Protein AF-A0A177NR30-F1 (afdb_monomer)

pLDDT: mean 91.07, std 8.32, range [49.75, 97.81]

Foldseek 3Di:
DDPVVLVVLLVVVVVVVLLVPLVDDLLRVQVVCQVVLVVCCVVCVVPPLPSNLVSLLSVLVSQLSSQLVNDVVSVPPSPVSLVVVVVVCVVCQPSHPCSVVVSNNRSD

Mean predicted aligned error: 3.56 Å

Structure (mmCIF, N/CA/C/O backbone):
data_AF-A0A177NR30-F1
#
_entry.id   AF-A0A177NR30-F1
#
loop_
_atom_site.group_PDB
_atom_site.id
_atom_site.type_symbol
_atom_site.label_atom_id
_atom_site.label_alt_id
_atom_site.label_comp_id
_atom_site.label_asym_id
_atom_site.label_entity_id
_atom_site.label_seq_id
_atom_site.pdbx_PDB_ins_code
_atom_site.Cartn_x
_atom_site.Cartn_y
_atom_site.Cartn_z
_atom_site.occupancy
_atom_site.B_iso_or_equiv
_atom_site.auth_seq_id
_atom_site.auth_comp_id
_atom_site.auth_asym_id
_atom_site.auth_atom_id
_atom_site.pdbx_PDB_model_num
ATOM 1 N N . MET A 1 1 ? 16.112 -0.617 -12.754 1.00 70.25 1 MET A N 1
ATOM 2 C CA . MET A 1 1 ? 15.416 0.638 -12.394 1.00 70.25 1 MET A CA 1
ATOM 3 C C . MET A 1 1 ? 16.385 1.560 -11.687 1.00 70.25 1 MET A C 1
ATOM 5 O O . MET A 1 1 ? 17.032 1.142 -10.734 1.00 70.25 1 MET A O 1
ATOM 9 N N . SER A 1 2 ? 16.515 2.794 -12.170 1.00 79.50 2 SER A N 1
ATOM 10 C CA . SER A 1 2 ? 17.447 3.764 -11.596 1.00 79.50 2 SER A CA 1
ATOM 11 C C . SER A 1 2 ? 16.951 4.291 -10.243 1.00 79.50 2 SER A C 1
ATOM 13 O O . SER A 1 2 ? 15.747 4.340 -9.966 1.00 79.50 2 SER A O 1
ATOM 15 N N . LYS A 1 3 ? 17.881 4.751 -9.394 1.00 81.62 3 LYS A N 1
ATOM 16 C CA . LYS A 1 3 ? 17.548 5.437 -8.131 1.00 81.62 3 LYS A CA 1
ATOM 17 C C . LYS A 1 3 ? 16.649 6.665 -8.371 1.00 81.62 3 LYS A C 1
ATOM 19 O O . LYS A 1 3 ? 15.791 6.966 -7.539 1.00 81.62 3 LYS A O 1
ATOM 24 N N . AL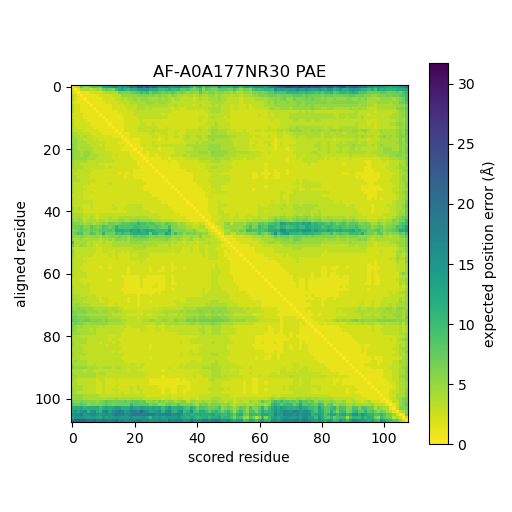A A 1 4 ? 16.807 7.332 -9.519 1.00 86.88 4 ALA A N 1
ATOM 25 C CA . ALA A 1 4 ? 16.010 8.487 -9.929 1.00 86.88 4 ALA A CA 1
ATOM 26 C C . 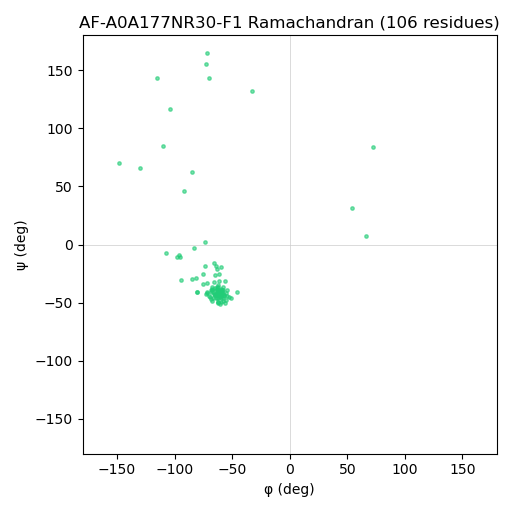ALA A 1 4 ? 14.538 8.126 -10.196 1.00 86.88 4 ALA A C 1
ATOM 28 O O . ALA A 1 4 ? 13.648 8.786 -9.658 1.00 86.88 4 ALA A O 1
ATOM 29 N N . ALA A 1 5 ? 14.271 7.037 -10.928 1.00 85.81 5 ALA A N 1
ATOM 30 C CA . ALA A 1 5 ? 12.907 6.559 -11.171 1.00 85.81 5 ALA A CA 1
ATOM 31 C C . ALA A 1 5 ? 12.181 6.228 -9.853 1.00 85.81 5 ALA A C 1
ATOM 33 O O . ALA A 1 5 ? 11.083 6.724 -9.605 1.00 85.81 5 ALA A O 1
ATOM 34 N N . LEU A 1 6 ? 12.843 5.505 -8.939 1.00 85.75 6 LEU A N 1
ATOM 35 C CA . LEU A 1 6 ? 12.294 5.174 -7.613 1.00 85.75 6 LEU A CA 1
ATOM 36 C C . LEU A 1 6 ? 11.966 6.433 -6.793 1.00 85.75 6 LEU A C 1
ATOM 38 O O . LEU A 1 6 ? 10.948 6.497 -6.099 1.00 85.75 6 LEU A O 1
ATOM 42 N N . LYS A 1 7 ? 12.847 7.441 -6.847 1.00 88.38 7 LYS A N 1
ATOM 43 C CA . LYS A 1 7 ? 12.645 8.733 -6.177 1.00 88.38 7 LYS A CA 1
ATOM 44 C C . LYS A 1 7 ? 11.423 9.453 -6.747 1.00 88.38 7 LYS A C 1
ATOM 46 O O . LYS A 1 7 ? 10.585 9.887 -5.963 1.00 88.38 7 LYS A O 1
ATOM 51 N N . SER A 1 8 ? 11.291 9.506 -8.072 1.00 90.94 8 SER A N 1
ATOM 52 C CA . SER A 1 8 ? 10.142 10.113 -8.753 1.00 90.94 8 SER A CA 1
ATOM 53 C C . SER A 1 8 ? 8.822 9.419 -8.395 1.00 90.94 8 SER A C 1
ATOM 55 O O . SER A 1 8 ? 7.859 10.077 -8.008 1.00 90.94 8 SER A O 1
ATOM 57 N N . MET A 1 9 ? 8.787 8.084 -8.391 1.00 92.12 9 MET A N 1
ATOM 58 C CA . MET A 1 9 ? 7.587 7.314 -8.030 1.00 92.12 9 MET A CA 1
ATOM 59 C C . MET A 1 9 ? 7.143 7.573 -6.584 1.00 92.12 9 MET A C 1
ATOM 61 O O . MET A 1 9 ? 5.971 7.854 -6.327 1.00 92.12 9 MET A O 1
ATOM 65 N N . ARG A 1 10 ? 8.081 7.553 -5.625 1.00 90.38 10 ARG A N 1
ATOM 66 C CA . ARG A 1 10 ? 7.783 7.906 -4.224 1.00 90.38 10 ARG A CA 1
ATOM 67 C C . ARG A 1 10 ? 7.328 9.355 -4.080 1.00 90.38 10 ARG A C 1
ATOM 69 O O . ARG A 1 10 ? 6.413 9.628 -3.305 1.00 90.38 10 ARG A O 1
ATOM 76 N N . GLN A 1 11 ? 7.931 10.271 -4.836 1.00 93.06 11 GLN A N 1
ATOM 77 C CA . GLN A 1 11 ? 7.505 11.665 -4.861 1.00 93.06 11 GLN A CA 1
ATOM 78 C C . GLN A 1 11 ? 6.077 11.792 -5.394 1.00 93.06 11 GLN A C 1
ATOM 80 O O . GLN A 1 11 ? 5.278 12.490 -4.778 1.00 93.06 11 GLN A O 1
ATOM 85 N N . LYS A 1 12 ? 5.714 11.052 -6.450 1.00 94.00 12 LYS A N 1
ATOM 86 C CA . LYS A 1 12 ? 4.342 11.003 -6.971 1.00 94.00 12 LYS A CA 1
ATOM 87 C C . LYS A 1 12 ? 3.356 10.586 -5.876 1.00 94.00 12 LYS A C 1
ATOM 89 O O . LYS A 1 12 ? 2.417 11.331 -5.617 1.00 94.00 12 LYS A O 1
ATOM 94 N N . ILE A 1 13 ? 3.612 9.492 -5.144 1.00 92.75 13 ILE A N 1
ATOM 95 C CA . ILE A 1 13 ? 2.765 9.078 -4.001 1.00 92.75 13 ILE A CA 1
ATOM 96 C C . ILE A 1 13 ? 2.669 10.169 -2.927 1.00 92.75 13 ILE A C 1
ATOM 98 O O . ILE A 1 13 ? 1.587 10.436 -2.398 1.00 92.75 13 ILE A O 1
ATOM 102 N N . ARG A 1 14 ? 3.787 10.827 -2.601 1.00 90.62 14 ARG A N 1
ATOM 103 C CA . ARG A 1 14 ? 3.812 11.909 -1.610 1.00 90.62 14 ARG A CA 1
ATOM 104 C C . ARG A 1 14 ? 2.954 13.102 -2.045 1.00 90.62 14 ARG A C 1
ATOM 106 O O . ARG A 1 14 ? 2.223 13.637 -1.210 1.00 90.62 14 ARG A O 1
ATOM 113 N N . THR A 1 15 ? 3.014 13.489 -3.318 1.00 94.25 15 THR A N 1
ATOM 114 C CA . THR A 1 15 ? 2.250 14.611 -3.887 1.00 94.25 15 THR A CA 1
ATOM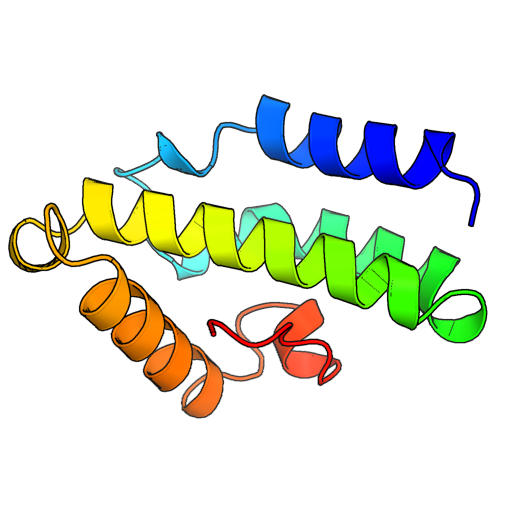 115 C C . THR A 1 15 ? 0.749 14.349 -3.889 1.00 94.25 15 THR A C 1
ATOM 117 O O . THR A 1 15 ? -0.019 15.274 -3.644 1.00 94.25 15 THR A O 1
ATOM 120 N N . LEU A 1 16 ? 0.321 13.093 -4.050 1.00 93.81 16 LEU A N 1
ATOM 121 C CA . LEU A 1 16 ? -1.094 12.722 -3.924 1.00 93.81 16 LEU A CA 1
ATOM 122 C C . LEU A 1 16 ? -1.636 12.976 -2.507 1.00 93.81 16 LEU A C 1
ATOM 124 O O . LEU A 1 16 ? -2.835 13.121 -2.319 1.00 93.81 16 LEU A O 1
ATOM 128 N N . ARG A 1 17 ? -0.777 13.060 -1.480 1.00 93.44 17 ARG A N 1
ATOM 129 C CA . ARG A 1 17 ? -1.183 13.317 -0.084 1.00 93.44 17 ARG A CA 1
ATOM 130 C C . ARG A 1 17 ? -2.250 12.335 0.434 1.00 93.44 17 ARG A C 1
ATOM 132 O O . ARG A 1 17 ? -3.007 12.674 1.330 1.00 93.44 17 ARG A O 1
ATOM 139 N N . VAL A 1 18 ? -2.256 11.080 -0.028 1.00 93.81 18 VAL A N 1
ATOM 140 C CA . VAL A 1 18 ? -3.219 10.025 0.380 1.00 93.81 18 VAL A CA 1
ATOM 141 C C . VAL A 1 18 ? -3.428 9.965 1.900 1.00 93.81 18 VAL A C 1
ATOM 143 O O . VAL A 1 18 ? -4.548 9.872 2.388 1.00 93.81 18 VAL A O 1
ATOM 146 N N . ARG A 1 19 ? -2.351 10.114 2.680 1.00 92.50 19 ARG A N 1
ATOM 147 C CA . ARG A 1 19 ? -2.400 10.113 4.152 1.00 92.50 19 ARG A CA 1
ATOM 148 C C . ARG A 1 19 ? -3.272 11.208 4.789 1.00 92.50 19 ARG A C 1
ATOM 150 O O . ARG A 1 19 ? -3.545 11.111 5.978 1.00 92.50 19 ARG A O 1
ATOM 157 N N . THR A 1 20 ? -3.610 12.289 4.086 1.00 93.69 20 THR A N 1
ATOM 158 C CA . THR A 1 20 ? -4.498 13.354 4.597 1.00 93.69 20 THR A CA 1
ATOM 159 C C . THR A 1 20 ? -5.947 13.161 4.172 1.00 93.69 20 THR A C 1
ATOM 161 O O . THR A 1 20 ? -6.799 13.855 4.702 1.00 93.69 20 THR A O 1
ATOM 164 N N . ARG A 1 21 ? -6.220 12.238 3.243 1.00 95.00 21 ARG A N 1
ATOM 165 C CA . ARG A 1 21 ? -7.540 12.015 2.652 1.00 95.00 21 ARG A CA 1
ATOM 166 C C . ARG A 1 21 ? -8.391 11.087 3.526 1.00 95.00 21 ARG A C 1
ATOM 168 O O . ARG A 1 21 ? -8.670 9.949 3.156 1.00 95.00 21 ARG A O 1
ATOM 175 N N . THR A 1 22 ? -8.691 11.512 4.754 1.00 94.81 22 THR A N 1
ATOM 176 C CA . THR A 1 22 ? -9.447 10.710 5.737 1.00 94.81 22 THR A CA 1
ATOM 177 C C . THR A 1 22 ? -10.938 10.611 5.425 1.00 94.81 22 THR A C 1
ATOM 179 O O . THR A 1 22 ? -11.593 9.702 5.935 1.00 94.81 22 THR A O 1
ATOM 182 N N . GLU A 1 23 ? -11.454 11.507 4.587 1.00 95.88 23 GLU A N 1
ATOM 183 C CA . GLU A 1 23 ? -12.794 11.463 4.004 1.00 95.88 23 GLU A CA 1
ATOM 184 C C . GLU A 1 23 ? -12.986 10.204 3.150 1.00 95.88 23 GLU A C 1
ATOM 186 O O . GLU A 1 23 ? -13.975 9.496 3.315 1.00 95.88 23 GLU A O 1
ATOM 191 N N . LEU A 1 24 ? -11.976 9.835 2.356 1.00 96.50 24 LEU A N 1
ATOM 192 C CA . LEU A 1 24 ? -12.035 8.674 1.471 1.00 96.50 24 LEU A CA 1
ATOM 193 C C . LEU A 1 24 ? -12.023 7.369 2.265 1.00 96.50 24 LEU A C 1
ATOM 195 O O . LEU A 1 24 ? -11.337 7.244 3.282 1.00 96.50 24 LEU A O 1
ATOM 199 N N . SER A 1 25 ? -12.770 6.379 1.802 1.00 96.50 25 SER A N 1
ATOM 200 C CA . SER A 1 25 ? -12.676 4.978 2.204 1.00 96.50 25 SER A CA 1
ATOM 201 C C . SER A 1 25 ? -1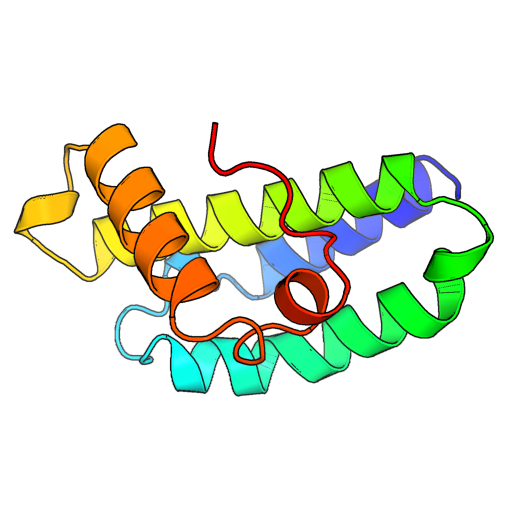1.410 4.320 1.643 1.00 96.50 25 SER A C 1
ATOM 203 O O . SER A 1 25 ? -10.764 4.823 0.720 1.00 96.50 25 SER A O 1
ATOM 205 N N . LEU A 1 26 ? -11.052 3.150 2.183 1.00 96.56 26 LEU A N 1
ATOM 206 C CA . LEU A 1 26 ? -9.912 2.391 1.663 1.00 96.56 26 LEU A CA 1
ATOM 207 C C . LEU A 1 26 ? -10.138 1.957 0.203 1.00 96.56 26 LEU A C 1
ATOM 209 O O . LEU A 1 26 ? -9.195 1.963 -0.584 1.00 96.56 26 LEU A O 1
ATOM 213 N N . GLY A 1 27 ? -11.384 1.640 -0.166 1.00 97.56 27 GLY A N 1
ATOM 214 C CA . GLY A 1 27 ? -11.763 1.282 -1.533 1.00 97.56 27 GLY A CA 1
ATOM 215 C C . GLY A 1 27 ? -11.643 2.444 -2.520 1.00 97.56 27 GLY A C 1
ATOM 216 O O . GLY A 1 27 ? -11.171 2.255 -3.637 1.00 97.56 27 GLY A O 1
ATOM 217 N N . GLU A 1 28 ? -11.990 3.664 -2.114 1.00 97.81 28 GLU A N 1
ATOM 218 C CA . GLU A 1 28 ? -11.786 4.855 -2.952 1.00 97.81 28 GLU A CA 1
ATOM 219 C C . GLU A 1 28 ? -10.299 5.171 -3.133 1.00 97.81 28 GLU A C 1
ATOM 221 O O . GLU A 1 28 ? -9.858 5.481 -4.240 1.00 97.81 28 GLU A O 1
ATOM 226 N N . ILE A 1 29 ? -9.495 5.002 -2.078 1.00 97.56 29 ILE A N 1
ATOM 227 C CA . ILE A 1 29 ? -8.034 5.119 -2.180 1.00 97.56 29 ILE A CA 1
ATOM 228 C C . ILE A 1 29 ? -7.467 4.062 -3.128 1.00 97.56 29 ILE A C 1
ATOM 230 O O . ILE A 1 29 ? -6.589 4.372 -3.932 1.00 97.56 29 ILE A O 1
ATOM 234 N N . ALA A 1 30 ? -7.971 2.831 -3.068 1.00 97.06 30 ALA A N 1
ATOM 235 C CA . ALA A 1 30 ? -7.592 1.774 -3.995 1.00 97.06 30 ALA A CA 1
ATOM 236 C C . ALA A 1 30 ? -7.927 2.139 -5.446 1.00 97.06 30 ALA A C 1
ATOM 238 O O . ALA A 1 30 ? -7.036 2.110 -6.293 1.00 97.06 30 ALA A O 1
ATOM 239 N N . LYS A 1 31 ? -9.165 2.566 -5.734 1.00 97.38 31 LYS A N 1
ATOM 240 C CA . LYS A 1 31 ? -9.572 3.022 -7.078 1.00 97.38 31 LYS A CA 1
ATOM 241 C C . LYS A 1 31 ? -8.662 4.129 -7.609 1.00 97.38 31 LYS A C 1
ATOM 243 O O . LYS A 1 31 ? -8.305 4.120 -8.781 1.00 97.38 31 LYS A O 1
ATOM 248 N N . TRP A 1 32 ? -8.242 5.043 -6.740 1.00 96.12 32 TRP A N 1
ATOM 249 C CA . TRP A 1 32 ? -7.353 6.137 -7.109 1.00 96.12 32 TRP A CA 1
ATOM 250 C C . TRP A 1 32 ? -5.905 5.699 -7.372 1.00 96.12 32 TRP A C 1
ATOM 252 O O . TRP A 1 32 ? -5.277 6.159 -8.327 1.00 96.12 32 TRP A O 1
ATOM 262 N N . LEU A 1 33 ? -5.351 4.816 -6.538 1.00 95.94 33 LEU A N 1
ATOM 263 C CA . LEU A 1 33 ? -3.945 4.412 -6.629 1.00 95.94 33 LEU A CA 1
ATOM 264 C C . LEU A 1 33 ? -3.696 3.276 -7.623 1.00 95.94 33 LEU A C 1
ATOM 266 O O . LEU A 1 33 ? -2.617 3.218 -8.215 1.00 95.94 33 LEU A O 1
ATOM 270 N N . ASN A 1 34 ? -4.669 2.389 -7.828 1.00 96.62 34 ASN A N 1
ATOM 271 C CA . ASN A 1 34 ? -4.506 1.194 -8.652 1.00 96.62 34 ASN A CA 1
ATOM 272 C C . ASN A 1 34 ? -4.063 1.484 -10.092 1.00 96.62 34 ASN A C 1
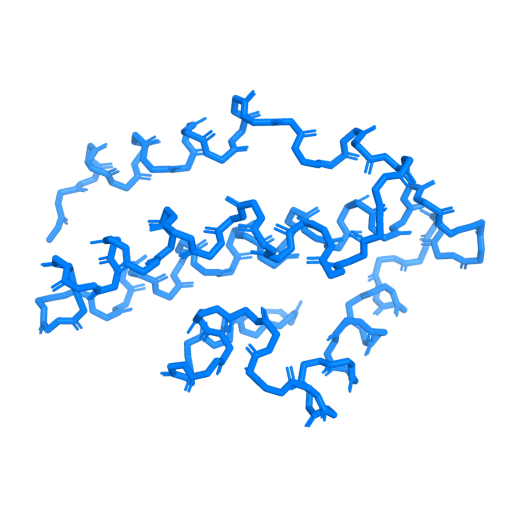ATOM 274 O O . ASN A 1 34 ? -3.142 0.804 -10.537 1.00 96.62 34 ASN A O 1
ATOM 278 N N . PRO A 1 35 ? -4.598 2.487 -10.816 1.00 96.50 35 PRO A N 1
ATOM 279 C CA . PRO A 1 35 ? -4.114 2.808 -12.161 1.00 96.50 35 PRO A CA 1
ATOM 280 C C . PRO A 1 35 ? -2.623 3.179 -12.186 1.00 96.50 35 PRO A C 1
ATOM 282 O O . PRO A 1 35 ? -1.877 2.737 -13.057 1.00 96.50 35 PRO A O 1
ATOM 285 N N . ILE A 1 36 ? -2.162 3.938 -11.186 1.00 94.94 36 ILE A N 1
ATOM 286 C CA . ILE A 1 36 ? -0.762 4.369 -11.070 1.00 94.94 36 ILE A CA 1
ATOM 287 C C . ILE A 1 36 ? 0.138 3.168 -10.765 1.00 94.94 36 ILE A C 1
ATOM 289 O O . ILE A 1 36 ? 1.178 2.992 -11.399 1.00 94.94 36 ILE A O 1
ATOM 293 N N . ILE A 1 37 ? -0.271 2.335 -9.805 1.00 93.94 37 ILE A N 1
ATOM 294 C CA . ILE A 1 37 ? 0.481 1.147 -9.392 1.00 93.94 37 ILE A CA 1
ATOM 295 C C . ILE A 1 37 ? 0.529 0.123 -10.531 1.00 93.94 37 ILE A C 1
ATOM 297 O O . ILE A 1 37 ? 1.598 -0.412 -10.804 1.00 93.94 37 ILE A O 1
ATOM 301 N N . ASN A 1 38 ? -0.581 -0.106 -11.239 1.00 94.44 38 ASN A N 1
ATOM 302 C CA . ASN A 1 38 ? -0.625 -0.997 -12.400 1.00 94.44 38 ASN A CA 1
ATOM 303 C C . ASN A 1 38 ? 0.337 -0.540 -13.500 1.00 94.44 38 ASN A C 1
ATOM 305 O O . ASN A 1 38 ? 1.083 -1.368 -14.009 1.00 94.44 38 ASN A O 1
ATOM 309 N N . GLY A 1 39 ? 0.389 0.759 -13.821 1.00 92.88 39 GLY A N 1
ATOM 310 C CA . GLY A 1 39 ? 1.346 1.273 -14.808 1.00 92.88 39 GLY A CA 1
ATOM 311 C C . GLY A 1 39 ? 2.801 1.000 -14.414 1.00 92.88 39 GLY A C 1
ATOM 312 O O . GLY A 1 39 ? 3.627 0.629 -15.245 1.00 92.88 39 GLY A O 1
ATOM 313 N N . TRP A 1 40 ? 3.121 1.110 -13.124 1.00 92.38 40 TRP A N 1
ATOM 314 C CA . TRP A 1 40 ? 4.453 0.783 -12.618 1.00 92.38 40 TRP A CA 1
ATOM 315 C C . TRP A 1 40 ? 4.754 -0.712 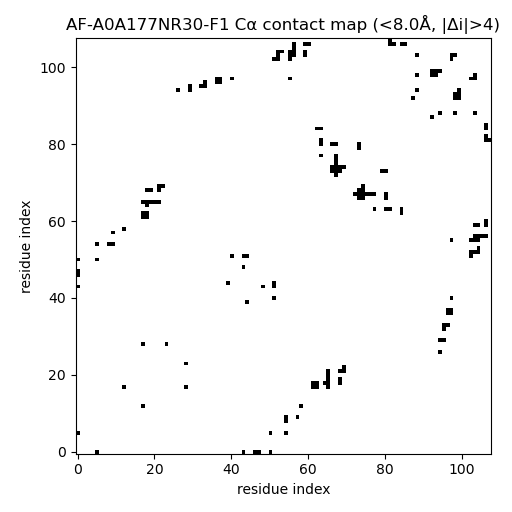-12.612 1.00 92.38 40 TRP A C 1
ATOM 317 O O . TRP A 1 40 ? 5.872 -1.095 -12.946 1.00 92.38 40 TRP A O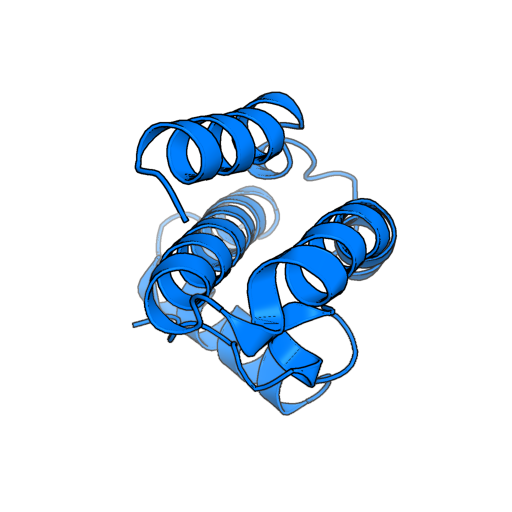 1
ATOM 327 N N . LEU A 1 41 ? 3.788 -1.550 -12.239 1.00 89.81 41 LEU A N 1
ATOM 328 C CA . LEU A 1 41 ? 3.940 -3.002 -12.275 1.00 89.81 41 LEU A CA 1
ATOM 329 C C . LEU A 1 41 ? 4.100 -3.504 -13.713 1.00 89.81 41 LEU A C 1
ATOM 331 O O . LEU A 1 41 ? 4.978 -4.322 -13.958 1.00 89.81 41 LEU A O 1
ATOM 335 N N . ALA A 1 42 ? 3.322 -2.975 -14.658 1.00 90.38 42 ALA A N 1
ATOM 336 C CA . ALA A 1 42 ? 3.422 -3.330 -16.070 1.00 90.38 42 ALA A CA 1
ATOM 337 C C . ALA A 1 42 ? 4.793 -2.961 -16.654 1.00 90.38 42 ALA A C 1
ATOM 339 O O . ALA A 1 42 ? 5.402 -3.764 -17.349 1.00 90.38 42 ALA A O 1
ATOM 340 N N . TYR A 1 43 ? 5.308 -1.771 -16.327 1.00 87.56 43 TYR A N 1
ATOM 341 C CA . TYR A 1 43 ? 6.575 -1.299 -16.885 1.00 87.56 43 TYR A CA 1
ATOM 342 C C . TYR A 1 43 ? 7.815 -1.877 -16.178 1.00 87.56 43 TYR A C 1
ATOM 344 O O . TYR A 1 43 ? 8.807 -2.203 -16.820 1.00 87.56 43 TYR A O 1
ATOM 352 N N . TYR A 1 44 ? 7.800 -1.993 -14.846 1.00 84.00 44 TYR A N 1
ATOM 353 C CA . TYR A 1 44 ? 8.988 -2.355 -14.055 1.00 84.00 44 TYR A CA 1
ATOM 354 C C . TYR A 1 44 ? 8.949 -3.779 -13.472 1.00 84.00 44 TYR A C 1
ATOM 356 O O . TYR A 1 44 ? 9.948 -4.213 -12.885 1.00 84.00 44 TYR A O 1
ATOM 364 N N . GLY A 1 45 ? 7.820 -4.488 -13.590 1.00 79.75 45 GLY A N 1
ATOM 365 C CA . GLY A 1 45 ? 7.535 -5.755 -12.904 1.00 79.75 45 GLY A CA 1
ATOM 366 C C . GLY A 1 45 ? 8.508 -6.885 -13.221 1.00 79.75 45 GLY A C 1
ATOM 367 O O . GLY A 1 45 ? 8.926 -7.596 -12.307 1.00 79.75 45 GLY A O 1
ATOM 368 N N . CYS A 1 46 ? 8.911 -7.015 -14.485 1.00 78.88 46 CYS A N 1
ATOM 369 C CA . CYS A 1 46 ? 9.851 -8.042 -14.940 1.00 78.88 46 CYS A CA 1
ATOM 370 C C . CYS A 1 46 ? 11.321 -7.680 -14.675 1.00 78.88 46 CYS A C 1
ATOM 372 O O . CYS A 1 46 ? 12.134 -8.569 -14.448 1.00 78.88 46 CYS A O 1
ATOM 374 N N . TYR A 1 47 ? 11.667 -6.389 -14.638 1.00 74.12 47 TYR A N 1
ATOM 375 C CA . TYR A 1 47 ? 13.068 -5.956 -14.586 1.00 74.12 47 TYR A CA 1
ATOM 376 C C . TYR A 1 47 ? 13.595 -5.693 -13.172 1.00 74.12 47 TYR A C 1
ATOM 378 O O . TYR A 1 47 ? 14.791 -5.823 -12.928 1.00 74.12 47 TYR A O 1
ATOM 386 N N . THR A 1 48 ? 12.745 -5.263 -12.229 1.00 79.56 48 THR A N 1
ATOM 387 C CA . THR A 1 48 ? 13.216 -4.826 -10.899 1.00 79.56 48 THR A CA 1
ATOM 388 C C . THR A 1 48 ? 12.238 -5.090 -9.766 1.00 79.56 48 THR A C 1
ATOM 390 O O . THR A 1 48 ? 11.695 -4.172 -9.143 1.00 79.56 48 THR A O 1
ATOM 393 N N . ARG A 1 49 ? 12.078 -6.371 -9.437 1.00 81.94 49 ARG A N 1
ATOM 394 C CA . ARG A 1 49 ? 11.181 -6.826 -8.370 1.00 81.94 49 ARG A CA 1
ATOM 395 C C . ARG A 1 49 ? 11.548 -6.275 -6.986 1.00 81.94 49 ARG A C 1
ATOM 397 O O . ARG A 1 49 ? 10.667 -5.814 -6.267 1.00 81.94 49 ARG A O 1
ATOM 404 N N . SER A 1 50 ? 12.833 -6.240 -6.624 1.00 84.06 50 SER A N 1
ATOM 405 C CA . SER A 1 50 ? 13.295 -5.743 -5.313 1.00 84.06 50 SER A CA 1
ATOM 406 C C . SER A 1 50 ? 13.023 -4.245 -5.113 1.00 84.06 50 SER A C 1
ATOM 408 O O . SER A 1 50 ? 12.529 -3.824 -4.066 1.00 84.06 50 SER A O 1
ATOM 410 N N . ALA A 1 51 ? 13.279 -3.427 -6.138 1.00 83.81 51 ALA A N 1
ATOM 411 C CA . ALA A 1 51 ? 13.016 -1.991 -6.085 1.00 83.81 51 ALA A CA 1
ATOM 412 C C . ALA A 1 51 ? 11.508 -1.689 -6.038 1.00 83.81 51 ALA A C 1
ATOM 414 O O . ALA A 1 51 ? 11.075 -0.821 -5.273 1.00 83.81 51 ALA A O 1
ATOM 415 N N . LEU A 1 52 ? 10.705 -2.444 -6.799 1.00 87.31 52 LEU A N 1
ATOM 416 C CA . LEU A 1 52 ? 9.246 -2.380 -6.729 1.00 87.31 52 LEU A CA 1
ATOM 417 C C . LEU A 1 52 ? 8.719 -2.789 -5.356 1.00 87.31 52 LEU A C 1
ATOM 419 O O . LEU A 1 52 ? 7.826 -2.124 -4.839 1.00 87.31 52 LEU A O 1
ATOM 423 N N . TYR A 1 53 ? 9.307 -3.799 -4.715 1.00 88.12 53 TYR A N 1
ATOM 424 C CA . TYR A 1 53 ? 8.939 -4.190 -3.355 1.00 88.12 53 TYR A CA 1
ATOM 425 C C . TYR A 1 53 ? 9.132 -3.034 -2.361 1.00 88.12 53 TYR A C 1
ATOM 427 O O . TYR A 1 53 ? 8.252 -2.743 -1.549 1.00 88.12 53 TYR A O 1
ATOM 435 N N . GLY A 1 54 ? 10.238 -2.290 -2.479 1.00 88.75 54 GLY A N 1
ATOM 436 C CA . GLY A 1 54 ? 10.476 -1.081 -1.685 1.00 88.75 54 GLY A CA 1
ATOM 437 C C . GLY A 1 54 ? 9.447 0.034 -1.931 1.00 88.75 54 GLY A C 1
ATOM 438 O O . GLY A 1 54 ? 9.048 0.731 -0.993 1.00 88.75 54 GLY A O 1
ATOM 439 N N . LEU A 1 55 ? 8.981 0.198 -3.173 1.00 90.38 55 LEU A N 1
ATOM 440 C CA . LEU A 1 55 ? 7.907 1.135 -3.521 1.00 90.38 55 LEU A CA 1
ATOM 441 C C . LEU A 1 55 ? 6.553 0.687 -2.951 1.00 90.38 55 LEU A C 1
ATOM 443 O O . LEU A 1 55 ? 5.852 1.496 -2.344 1.00 90.38 55 LEU A O 1
ATOM 447 N N . CYS A 1 56 ? 6.214 -0.594 -3.080 1.00 91.88 56 CYS A N 1
ATOM 448 C CA . CYS A 1 56 ? 4.982 -1.176 -2.547 1.00 91.88 56 CYS A CA 1
ATOM 449 C C . CYS A 1 56 ? 4.926 -1.050 -1.018 1.00 91.88 56 CYS A C 1
ATOM 451 O O . CYS A 1 56 ? 3.930 -0.582 -0.463 1.00 91.88 56 CYS A O 1
ATOM 453 N N . ARG A 1 57 ? 6.048 -1.304 -0.329 1.00 92.00 57 ARG A N 1
ATOM 454 C CA . ARG A 1 57 ? 6.180 -1.045 1.113 1.00 92.00 57 ARG A CA 1
ATOM 455 C C . ARG A 1 57 ? 5.947 0.432 1.453 1.00 92.00 57 ARG A C 1
ATOM 457 O O . ARG A 1 57 ? 5.294 0.745 2.447 1.00 92.00 57 ARG A O 1
ATOM 464 N N . HIS A 1 58 ? 6.434 1.366 0.631 1.00 92.25 58 HIS A N 1
ATOM 465 C CA . HIS A 1 58 ? 6.178 2.799 0.823 1.00 92.25 58 HIS A CA 1
ATOM 466 C C . HIS A 1 58 ? 4.690 3.160 0.680 1.00 92.25 58 HIS A C 1
ATOM 468 O O . HIS A 1 58 ? 4.175 3.967 1.464 1.00 92.25 58 HIS A O 1
ATOM 474 N N . VAL A 1 59 ? 3.988 2.546 -0.278 1.00 94.44 59 VAL A N 1
ATOM 475 C CA . VAL A 1 59 ? 2.531 2.677 -0.428 1.00 94.44 59 VAL A CA 1
ATOM 476 C C . VAL A 1 59 ? 1.824 2.137 0.817 1.00 94.44 59 VAL A C 1
ATOM 478 O O . VAL A 1 59 ? 1.064 2.880 1.437 1.00 94.44 59 VAL A O 1
ATOM 481 N N . ASN A 1 60 ? 2.155 0.929 1.280 1.00 95.25 60 ASN A N 1
ATOM 482 C CA . ASN A 1 60 ? 1.583 0.361 2.507 1.00 95.25 60 ASN A CA 1
ATOM 483 C C . ASN A 1 60 ? 1.816 1.248 3.730 1.00 95.25 60 ASN A C 1
ATOM 485 O O . ASN A 1 60 ? 0.889 1.513 4.488 1.00 95.25 60 ASN A O 1
ATOM 489 N N . MET A 1 61 ? 3.021 1.791 3.911 1.00 94.56 61 MET A N 1
ATOM 490 C CA . MET A 1 61 ? 3.297 2.723 5.011 1.00 94.56 61 MET A CA 1
ATOM 491 C C . MET A 1 61 ? 2.505 4.031 4.895 1.00 94.56 61 MET A C 1
ATOM 493 O O . MET A 1 61 ? 2.242 4.700 5.898 1.00 94.56 61 MET A O 1
ATOM 497 N N . THR A 1 62 ? 2.120 4.426 3.684 1.00 95.50 62 THR A N 1
ATOM 498 C CA . THR A 1 62 ? 1.219 5.562 3.465 1.00 95.50 62 THR A CA 1
ATOM 499 C C . THR A 1 62 ? -0.207 5.207 3.883 1.00 95.50 62 THR A C 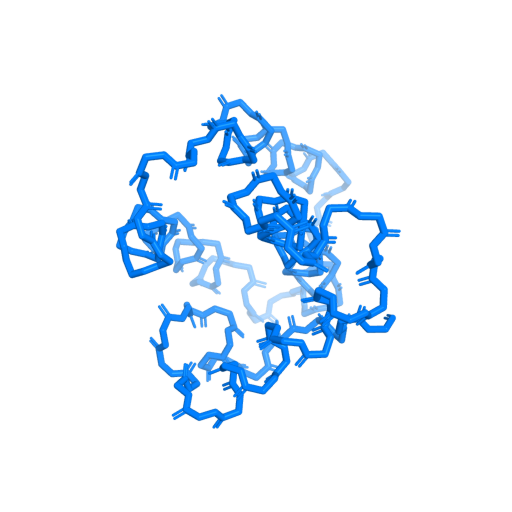1
ATOM 501 O O . THR A 1 62 ? -0.825 6.002 4.594 1.00 95.50 62 THR A O 1
ATOM 504 N N . LEU A 1 63 ? -0.680 3.998 3.560 1.00 96.50 63 LEU A N 1
ATOM 505 C CA . LEU A 1 63 ? -1.967 3.467 4.024 1.00 96.50 63 LEU A CA 1
ATOM 506 C C . LEU A 1 63 ? -2.008 3.317 5.551 1.00 96.50 63 LEU A C 1
ATOM 508 O O . LEU A 1 63 ? -2.975 3.739 6.174 1.00 96.50 63 LEU A O 1
ATOM 512 N N . VAL A 1 64 ? -0.939 2.823 6.188 1.00 96.56 64 VAL A N 1
ATOM 513 C CA . VAL A 1 64 ? -0.838 2.739 7.659 1.00 96.56 64 VAL A CA 1
ATOM 514 C C . VAL A 1 64 ? -0.995 4.126 8.279 1.00 96.56 64 VAL A C 1
ATOM 516 O O . VAL A 1 64 ? -1.757 4.309 9.226 1.00 96.56 64 VAL A O 1
ATOM 519 N N . ARG A 1 65 ? -0.308 5.142 7.738 1.00 96.31 65 ARG A N 1
ATOM 520 C CA . ARG A 1 65 ? -0.444 6.525 8.228 1.00 96.31 65 ARG A CA 1
ATOM 521 C C . ARG A 1 65 ? -1.847 7.086 8.004 1.00 96.31 65 ARG A C 1
ATOM 523 O O . ARG A 1 65 ? -2.326 7.819 8.865 1.00 96.31 65 ARG A O 1
ATOM 530 N N . TRP A 1 66 ? -2.484 6.758 6.882 1.00 97.50 66 TRP A N 1
ATOM 531 C CA . TRP A 1 66 ? -3.878 7.109 6.620 1.00 97.50 66 TRP A CA 1
ATOM 532 C C . TRP A 1 66 ? -4.820 6.457 7.644 1.00 97.50 66 TRP A C 1
ATOM 534 O O . TRP A 1 66 ? -5.592 7.164 8.285 1.00 97.50 66 TRP A O 1
ATOM 544 N N . ALA A 1 67 ? -4.691 5.150 7.891 1.00 97.12 67 ALA A N 1
ATOM 545 C CA . ALA A 1 67 ? -5.546 4.405 8.815 1.00 97.12 67 ALA A CA 1
ATOM 546 C C . ALA A 1 67 ? -5.450 4.963 10.241 1.00 97.12 67 ALA A C 1
ATOM 548 O O . ALA A 1 67 ? -6.464 5.193 10.894 1.00 97.12 67 ALA A O 1
ATOM 549 N N . ARG A 1 68 ? -4.233 5.286 10.697 1.00 97.44 68 ARG A N 1
ATOM 550 C CA . ARG A 1 68 ? -4.013 5.950 11.993 1.00 97.44 68 ARG A CA 1
ATOM 551 C C . ARG A 1 68 ? -4.680 7.326 12.086 1.00 97.44 68 ARG A C 1
ATOM 553 O O . ARG A 1 68 ? -5.052 7.753 13.173 1.00 97.44 68 ARG A O 1
ATOM 560 N N . ARG A 1 69 ? -4.800 8.055 10.976 1.00 96.50 69 ARG A N 1
ATOM 561 C CA . ARG A 1 69 ? -5.462 9.368 10.956 1.00 96.50 69 ARG A CA 1
ATOM 562 C C . ARG A 1 69 ? -6.982 9.237 10.903 1.00 96.50 69 ARG A C 1
ATOM 564 O O . ARG A 1 69 ? -7.653 9.966 11.626 1.00 96.50 69 ARG A O 1
ATOM 571 N N . LYS A 1 70 ? -7.501 8.297 10.106 1.00 96.50 70 LYS A N 1
ATOM 572 C CA . LYS A 1 70 ? -8.941 8.056 9.934 1.00 96.50 70 LYS A CA 1
ATOM 573 C C . LYS A 1 70 ? -9.586 7.441 11.178 1.00 96.50 70 LYS A C 1
ATOM 575 O O . LYS A 1 70 ? -10.647 7.888 11.597 1.00 96.50 70 LYS A O 1
ATOM 580 N N . PHE A 1 71 ? -8.947 6.447 11.793 1.00 96.62 71 PHE A N 1
ATOM 581 C CA . PHE A 1 71 ? -9.546 5.675 12.884 1.00 96.62 71 PHE A CA 1
ATOM 582 C C . PHE A 1 71 ? -8.974 6.082 14.246 1.00 96.62 71 PHE A C 1
ATOM 584 O O . PHE A 1 71 ? -7.789 5.872 14.519 1.00 96.62 71 PHE A O 1
ATOM 591 N N . LYS A 1 72 ? -9.830 6.619 15.134 1.00 95.00 72 LYS A N 1
ATOM 592 C CA . LYS A 1 72 ? -9.444 7.028 16.502 1.00 95.00 72 LYS A CA 1
ATOM 593 C C . LYS A 1 72 ? -8.698 5.916 17.268 1.00 95.00 72 LYS A C 1
ATOM 595 O O . LYS A 1 72 ? -7.616 6.219 17.773 1.00 95.00 72 LYS A O 1
ATOM 600 N N . PRO A 1 73 ? -9.151 4.641 17.270 1.00 96.44 73 PRO A N 1
ATOM 601 C CA . PRO A 1 73 ? -8.467 3.569 18.002 1.00 96.44 73 PRO A CA 1
ATOM 602 C C . PRO A 1 73 ? -7.075 3.218 17.465 1.00 96.44 73 PRO A C 1
ATOM 604 O O . PRO A 1 73 ? -6.306 2.557 18.149 1.00 96.44 73 PRO A O 1
ATOM 607 N N . LEU A 1 74 ? -6.724 3.629 16.243 1.00 96.31 74 LEU A N 1
ATOM 608 C CA . LEU A 1 74 ? -5.431 3.313 15.627 1.00 96.31 74 LEU A CA 1
ATOM 609 C C . LEU A 1 74 ? -4.416 4.454 15.760 1.00 96.31 74 LEU A C 1
ATOM 611 O O . LEU A 1 74 ? -3.232 4.260 15.484 1.00 96.31 74 LEU A O 1
ATOM 615 N N . ARG A 1 75 ? -4.841 5.646 16.191 1.00 94.62 75 ARG A N 1
ATOM 616 C CA . ARG A 1 75 ? -4.055 6.887 16.104 1.00 94.62 75 ARG A CA 1
ATOM 617 C C . ARG A 1 75 ? -2.655 6.779 16.698 1.00 94.62 75 ARG A C 1
ATOM 619 O O . ARG A 1 75 ? -1.679 7.168 16.049 1.00 94.62 75 ARG A O 1
ATOM 626 N N . GLN A 1 76 ? -2.534 6.190 17.881 1.00 95.38 76 GLN A N 1
ATOM 627 C CA . GLN A 1 76 ? -1.258 6.034 18.584 1.00 95.38 76 GLN A CA 1
ATOM 628 C C . GLN A 1 76 ? -0.603 4.661 18.357 1.00 95.38 76 GLN A C 1
ATOM 630 O O . GLN A 1 76 ? 0.572 4.479 18.659 1.00 95.38 76 GLN A O 1
ATOM 635 N N . HIS A 1 77 ? -1.300 3.710 17.730 1.00 95.56 77 HIS A N 1
ATOM 636 C CA . HIS A 1 77 ? -0.856 2.318 17.649 1.00 95.56 77 HIS A CA 1
ATOM 637 C C . HIS A 1 77 ? -0.425 1.928 16.233 1.00 95.56 77 HIS A C 1
ATOM 639 O O . HIS A 1 77 ? -1.187 1.344 15.463 1.00 95.56 77 HIS A O 1
ATOM 645 N N . LYS A 1 78 ? 0.840 2.216 15.892 1.00 94.75 78 LYS A N 1
ATOM 646 C CA . LYS A 1 78 ? 1.420 1.867 14.581 1.00 94.75 78 LYS A CA 1
ATOM 647 C C . LYS A 1 78 ? 1.293 0.372 14.270 1.00 94.75 78 LYS A C 1
ATOM 649 O O . LYS A 1 78 ? 0.840 0.034 13.183 1.00 94.75 78 LYS A O 1
ATOM 654 N N . ILE A 1 79 ? 1.648 -0.489 15.225 1.00 95.31 79 ILE A N 1
ATOM 655 C CA . ILE A 1 79 ? 1.602 -1.947 15.050 1.00 95.31 79 ILE A CA 1
ATOM 656 C C . ILE A 1 79 ? 0.157 -2.417 14.842 1.00 95.31 79 ILE A C 1
ATOM 658 O O . ILE A 1 79 ? -0.110 -3.132 13.884 1.00 95.31 79 ILE A O 1
ATOM 662 N N . LYS A 1 80 ? -0.806 -1.939 15.645 1.00 96.38 80 LYS A N 1
ATOM 663 C CA . LYS A 1 80 ? -2.229 -2.274 15.439 1.00 96.38 80 LYS A CA 1
ATOM 664 C C . LYS A 1 80 ? -2.729 -1.829 14.061 1.00 96.38 80 LYS A C 1
ATOM 666 O O . LYS A 1 80 ? -3.459 -2.571 13.420 1.00 96.38 80 LYS A O 1
ATOM 671 N N . ALA A 1 81 ? -2.313 -0.658 13.575 1.00 96.56 81 ALA A N 1
ATOM 672 C CA . ALA A 1 81 ? -2.681 -0.187 12.238 1.00 96.56 81 ALA A CA 1
ATOM 673 C C . ALA A 1 81 ? -2.052 -1.024 11.110 1.00 96.56 81 ALA A C 1
ATOM 675 O O . ALA A 1 81 ? -2.690 -1.243 10.083 1.00 96.56 81 ALA A O 1
ATOM 676 N N . MET A 1 82 ? -0.815 -1.494 11.301 1.00 96.00 82 MET A N 1
ATOM 677 C CA . MET A 1 82 ? -0.155 -2.441 10.398 1.00 96.00 82 MET A CA 1
ATOM 678 C C . MET A 1 82 ? -0.910 -3.770 10.349 1.00 96.00 82 MET A C 1
ATOM 680 O O . MET A 1 82 ? -1.258 -4.210 9.262 1.00 96.00 82 MET A O 1
ATOM 684 N N . LEU A 1 83 ? -1.221 -4.360 11.507 1.00 95.75 83 LEU A N 1
ATOM 685 C CA . LEU A 1 83 ? -1.975 -5.615 11.604 1.00 95.75 83 LEU A CA 1
ATOM 686 C C . LEU A 1 83 ? -3.391 -5.485 11.030 1.00 95.75 83 LEU A C 1
ATOM 688 O O . LEU A 1 83 ? -3.856 -6.376 10.331 1.00 95.75 83 LEU A O 1
ATOM 692 N N . PHE A 1 84 ? -4.057 -4.354 11.272 1.00 95.81 84 PHE A N 1
ATOM 693 C CA . PHE A 1 84 ? -5.365 -4.050 10.694 1.00 95.81 84 PHE A CA 1
ATOM 694 C C . PHE A 1 84 ? -5.329 -4.068 9.160 1.00 95.81 84 PHE A C 1
ATOM 696 O O . PHE A 1 84 ? -6.159 -4.721 8.535 1.00 95.81 84 PHE A O 1
ATOM 703 N N . LEU A 1 85 ? -4.353 -3.390 8.547 1.00 96.25 85 LEU A N 1
ATOM 704 C CA . LEU A 1 85 ? -4.218 -3.387 7.089 1.00 96.25 85 LEU A CA 1
ATOM 705 C C . LEU A 1 85 ? -3.719 -4.722 6.534 1.00 96.25 85 LEU A C 1
ATOM 707 O O . LEU A 1 85 ? -4.146 -5.090 5.447 1.00 96.25 85 LEU A O 1
ATOM 711 N N . ALA A 1 86 ? -2.873 -5.446 7.270 1.00 94.81 86 ALA A N 1
ATOM 712 C CA . ALA A 1 86 ? -2.454 -6.796 6.904 1.00 94.81 86 ALA A CA 1
ATOM 713 C C . ALA A 1 86 ? -3.662 -7.734 6.820 1.00 94.81 86 ALA A C 1
ATOM 715 O O . ALA A 1 86 ? -3.893 -8.331 5.777 1.00 94.81 86 ALA A O 1
ATOM 716 N N . LYS A 1 87 ? -4.520 -7.736 7.849 1.00 95.56 87 LYS A N 1
ATOM 717 C CA . LYS A 1 87 ? -5.761 -8.521 7.856 1.00 95.56 87 LYS A CA 1
ATOM 718 C C . LYS A 1 87 ? -6.679 -8.171 6.681 1.00 95.56 87 LYS A C 1
ATOM 720 O O . LYS A 1 87 ? -7.294 -9.055 6.098 1.00 95.56 87 LYS A O 1
ATOM 725 N N . ILE A 1 88 ? -6.777 -6.889 6.320 1.00 95.75 88 ILE A N 1
ATOM 726 C CA . ILE A 1 88 ? -7.552 -6.469 5.142 1.00 95.75 88 ILE A CA 1
ATOM 727 C C . ILE A 1 88 ? -6.907 -6.972 3.849 1.00 95.75 88 ILE A C 1
ATOM 729 O O . ILE A 1 88 ? -7.629 -7.400 2.956 1.00 95.75 88 ILE A O 1
ATOM 733 N N . ALA A 1 89 ? -5.580 -6.918 3.730 1.00 95.00 89 ALA A N 1
ATOM 734 C CA . ALA A 1 89 ? -4.876 -7.418 2.554 1.00 95.00 89 ALA A CA 1
ATOM 735 C C . ALA A 1 89 ? -5.059 -8.932 2.375 1.00 95.00 89 ALA A C 1
ATOM 737 O O . ALA A 1 89 ? -5.231 -9.377 1.244 1.00 95.00 89 ALA A O 1
ATOM 738 N N . ASP A 1 90 ? -5.105 -9.690 3.473 1.00 93.31 90 ASP A N 1
ATOM 739 C CA . ASP A 1 90 ? -5.368 -11.133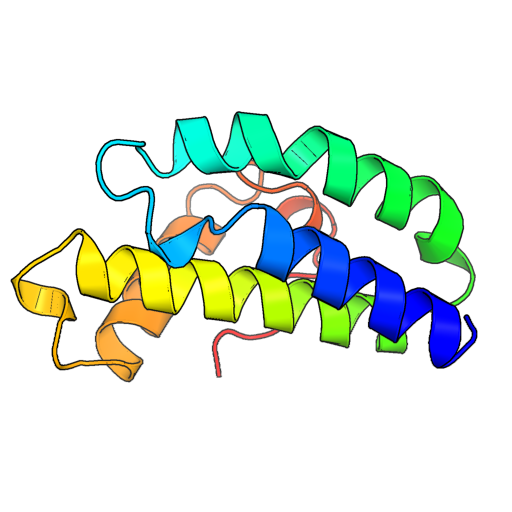 3.449 1.00 93.31 90 ASP A CA 1
ATOM 740 C C . ASP A 1 90 ? -6.814 -11.442 3.026 1.00 93.31 90 ASP A C 1
ATOM 742 O O . ASP A 1 90 ? -7.052 -12.349 2.234 1.00 93.31 90 ASP A O 1
ATOM 746 N N . GLN A 1 91 ? -7.790 -10.667 3.513 1.00 95.75 91 GLN A N 1
ATOM 747 C CA . GLN A 1 91 ? -9.208 -10.850 3.169 1.00 95.75 91 GLN A CA 1
ATOM 748 C C . GLN A 1 91 ? -9.555 -10.358 1.758 1.00 95.75 91 GLN A C 1
ATOM 750 O O . GLN A 1 91 ? -10.415 -10.927 1.089 1.00 95.75 91 GLN A O 1
ATOM 755 N N . TYR A 1 92 ? -8.899 -9.290 1.304 1.00 96.00 92 TYR A N 1
ATOM 756 C CA . TYR A 1 92 ? -9.178 -8.619 0.037 1.00 96.00 92 TYR A CA 1
ATOM 757 C C . TYR A 1 92 ? -7.883 -8.416 -0.762 1.00 96.00 92 TYR A C 1
ATOM 759 O O . TYR A 1 92 ? -7.483 -7.272 -1.018 1.00 96.00 92 TYR A O 1
ATOM 767 N N . PRO A 1 93 ? -7.233 -9.501 -1.225 1.00 94.88 93 PRO A N 1
ATOM 768 C CA . PRO A 1 93 ? -5.950 -9.415 -1.927 1.00 94.88 93 PRO A CA 1
ATOM 769 C C . PRO A 1 93 ? -6.047 -8.611 -3.230 1.00 94.88 93 PRO A C 1
ATOM 771 O O . PRO A 1 93 ? -5.079 -7.993 -3.662 1.00 94.88 93 PRO A O 1
ATOM 774 N N . ASN A 1 94 ? -7.237 -8.542 -3.830 1.00 95.81 94 ASN A N 1
ATOM 775 C CA . ASN A 1 94 ? -7.490 -7.804 -5.067 1.00 95.81 94 ASN A CA 1
ATOM 776 C C . ASN A 1 94 ? -7.752 -6.303 -4.869 1.00 95.81 94 ASN A C 1
ATOM 778 O O . ASN A 1 94 ? -7.912 -5.587 -5.857 1.00 95.81 94 ASN A O 1
ATOM 782 N N . LEU A 1 95 ? -7.799 -5.810 -3.624 1.00 97.00 95 LEU A N 1
ATOM 783 C CA . LEU A 1 95 ? -8.123 -4.410 -3.351 1.00 97.00 95 LEU A CA 1
ATOM 784 C C . LEU A 1 95 ? -7.057 -3.467 -3.914 1.00 97.00 95 LEU A C 1
ATOM 786 O O . LEU A 1 95 ? -7.393 -2.467 -4.543 1.00 97.00 95 LEU A O 1
ATOM 790 N N . PHE A 1 96 ? -5.778 -3.806 -3.745 1.00 96.88 96 PHE A N 1
ATOM 791 C CA . PHE A 1 96 ? -4.678 -3.063 -4.348 1.00 96.88 96 PHE A CA 1
ATOM 792 C C . PHE A 1 96 ? -3.914 -3.905 -5.365 1.00 96.88 96 PHE A C 1
ATOM 794 O O . PHE A 1 96 ? -3.651 -5.087 -5.155 1.00 96.88 96 PHE A O 1
ATOM 801 N N . ALA A 1 97 ? -3.479 -3.261 -6.446 1.00 95.06 97 ALA A N 1
ATOM 802 C CA . ALA A 1 97 ? -2.731 -3.908 -7.520 1.00 95.06 97 ALA A CA 1
ATOM 803 C C . ALA A 1 97 ? -1.464 -4.635 -7.029 1.00 95.06 97 ALA A C 1
ATOM 805 O O . ALA A 1 97 ? -1.185 -5.753 -7.463 1.00 95.06 97 ALA A O 1
ATOM 806 N N . HIS A 1 98 ? -0.710 -4.035 -6.102 1.00 93.19 98 HIS A N 1
ATOM 807 C CA . HIS A 1 98 ? 0.501 -4.652 -5.554 1.00 93.19 98 HIS A CA 1
ATOM 808 C C . HIS A 1 98 ? 0.213 -5.772 -4.553 1.00 93.19 98 HIS A C 1
ATOM 810 O O . HIS A 1 98 ? 1.036 -6.675 -4.429 1.00 93.19 98 HIS A O 1
ATOM 816 N N . TRP A 1 99 ? -0.944 -5.758 -3.885 1.00 95.00 99 TRP A N 1
ATOM 817 C CA . TRP A 1 99 ? -1.379 -6.885 -3.054 1.00 95.00 99 TRP A CA 1
ATOM 818 C C . TRP A 1 99 ? -1.689 -8.100 -3.927 1.00 95.00 99 TRP A C 1
ATOM 820 O O . TRP A 1 99 ? -1.117 -9.165 -3.708 1.00 95.00 99 TRP A O 1
ATOM 830 N N . ARG A 1 100 ? -2.467 -7.901 -4.999 1.00 93.00 100 ARG A N 1
ATOM 831 C CA . ARG A 1 100 ? -2.788 -8.943 -5.985 1.00 93.00 100 ARG A CA 1
ATOM 832 C C . ARG A 1 100 ? -1.544 -9.535 -6.642 1.00 93.00 100 ARG A C 1
ATOM 834 O O . ARG A 1 100 ? -1.489 -10.728 -6.901 1.00 93.00 100 ARG A O 1
ATOM 841 N N . ALA A 1 101 ? -0.532 -8.709 -6.897 1.00 87.69 101 ALA A N 1
ATOM 842 C CA . ALA A 1 101 ? 0.735 -9.147 -7.479 1.00 87.69 101 ALA A CA 1
ATOM 843 C C . ALA A 1 101 ? 1.641 -9.930 -6.500 1.00 87.69 101 ALA A C 1
ATOM 845 O O . ALA A 1 101 ? 2.786 -10.233 -6.842 1.00 87.69 101 ALA A O 1
ATOM 846 N N . GLY A 1 102 ? 1.197 -10.184 -5.260 1.00 85.44 102 GLY A N 1
ATOM 847 C CA . GLY A 1 102 ? 2.019 -10.782 -4.201 1.00 85.44 102 GLY A CA 1
ATOM 848 C C . GLY A 1 102 ? 3.171 -9.879 -3.744 1.00 85.44 102 GLY A C 1
ATOM 849 O O . GLY A 1 102 ? 4.019 -10.280 -2.950 1.00 85.44 102 GLY A O 1
ATOM 850 N N . MET A 1 103 ? 3.214 -8.633 -4.219 1.00 83.19 103 MET A N 1
ATOM 851 C CA . MET A 1 103 ? 4.191 -7.619 -3.831 1.00 83.19 103 MET A CA 1
ATOM 852 C C . MET A 1 103 ? 3.647 -6.807 -2.662 1.00 83.19 103 MET A C 1
ATOM 854 O O . MET A 1 103 ? 3.712 -5.577 -2.671 1.00 83.19 103 MET A O 1
ATOM 858 N N . ILE A 1 104 ? 3.091 -7.496 -1.658 1.00 74.75 104 ILE A N 1
ATOM 859 C CA . ILE A 1 104 ? 2.464 -6.838 -0.514 1.00 74.75 104 ILE A CA 1
ATOM 860 C C . ILE A 1 104 ? 3.479 -5.880 0.093 1.00 74.75 104 ILE A C 1
ATOM 862 O O . ILE A 1 104 ? 3.134 -4.724 0.284 1.00 74.75 104 ILE A O 1
ATOM 866 N N . GLY A 1 105 ? 4.747 -6.271 0.262 1.00 65.38 105 GLY A N 1
ATOM 867 C CA . GLY A 1 105 ? 5.706 -5.406 0.937 1.00 65.38 105 GLY A CA 1
ATOM 868 C C . GLY A 1 105 ? 5.340 -5.405 2.406 1.00 65.38 105 GLY A C 1
ATOM 869 O O . GLY A 1 105 ? 4.562 -4.546 2.822 1.00 65.38 105 GLY A O 1
ATOM 870 N N . ALA A 1 106 ? 5.818 -6.421 3.133 1.00 64.06 106 ALA A N 1
ATOM 871 C CA . ALA A 1 106 ? 5.446 -6.720 4.514 1.00 64.06 106 ALA A CA 1
ATOM 872 C C . ALA A 1 106 ? 5.125 -5.452 5.317 1.00 64.06 106 ALA A C 1
ATOM 874 O O . ALA A 1 106 ? 5.865 -4.461 5.290 1.00 64.06 106 ALA A O 1
ATOM 875 N N . PHE A 1 107 ? 3.992 -5.480 6.022 1.00 62.66 107 PHE A N 1
ATOM 876 C CA . PHE A 1 107 ? 3.632 -4.380 6.906 1.00 62.66 107 PHE A CA 1
ATOM 877 C C . PHE A 1 107 ? 4.647 -4.233 8.052 1.00 62.66 107 PHE A C 1
ATOM 879 O O . PHE A 1 107 ? 4.712 -3.140 8.605 1.00 62.66 107 PHE A O 1
ATOM 886 N N . ALA A 1 108 ? 5.444 -5.279 8.336 1.00 49.75 108 ALA A N 1
ATOM 887 C CA . ALA A 1 108 ? 6.574 -5.338 9.272 1.00 49.75 108 ALA A CA 1
ATOM 888 C C . ALA A 1 108 ? 7.857 -4.651 8.751 1.00 49.75 108 ALA A C 1
ATOM 890 O O . ALA A 1 108 ? 8.194 -4.728 7.545 1.00 49.75 108 ALA A O 1
#

Sequence (108 aa):
MSKAALKSMRQKIRTLRVRTRTELSLGEIAKWLNPIINGWLAYYGCYTRSALYGLCRHVNMTLVRWARRKFKPLRQHKIKAMLFLAKIADQYPNLFAHWRAGMIGAFA

Secondary structure (DSSP, 8-state):
--HHHHHHHHHHHHHHTGGG--SS-HHHHHHHHHHHHHHHHHHHTTT-HHHHHHHHHHHHHHHHHHHHHH-GGGTT-HHHHHHHHHHHHHH-TTSSHHHHTT------

Organism: NCBI:txid702114

Solvent-accessible surface area (backbone atoms only — not comparable to full-atom values): 5899 Å² total; per-residue (Å²): 122,55,75,65,58,56,50,51,54,53,48,50,56,57,72,66,41,59,49,72,52,54,87,54,51,72,67,57,50,24,67,66,45,29,65,60,48,43,54,47,44,72,73,38,48,89,79,31,55,70,64,48,31,56,50,32,27,52,51,46,55,38,50,34,50,20,45,21,67,55,36,79,92,25,53,88,33,65,67,60,25,30,52,53,52,48,55,46,43,72,76,40,34,75,59,35,52,44,40,57,68,70,36,48,32,69,79,117

Radius of gyration: 13.3 Å; Cα contacts (8 Å, |Δi|>4): 99; chains: 1; bounding box: 30×26×36 Å

InterPro domains:
  IPR013597 Group II intron, maturase-specific [PF08388] (6-80)